Protein AF-A0A7V9DY33-F1 (afdb_monomer_lite)

Foldseek 3Di:
DDPVVVVVVVVVVVVVVVCCVLPVVLLVQLLVVCCVVQPQDKDWLVVLVVVCVVPVSNVVSLCRNQNPPCSRVSVQVSLVVQAQHADPQKHKHFPDDDPHTTIIGIHGHDPPPPPPPPPPPDDDDDDD

Secondary structure (DSSP, 8-state):
--HHHHHHHHHHHHHHHHHHHHS-TTHHHHHHHHHHHHTT--EEHHHHHHHHHH-HHHHHHHHHHH-TT-HHHHHHHHHHHHBT-EETTEEEEEEEEETTEEEEEEEE--------------------

pLDDT: mean 73.45, std 17.2, range [40.97, 93.88]

Radius of gyration: 20.81 Å; chains: 1; bounding box: 81×41×34 Å

Sequence (128 aa):
MTEFERETVARLDRIESLLSTLTGDTDTPLLREIVRVFGSQAFVARQVTAAAEMDPRLREALEDAVGLPSATRRLGKLLARCDGISIGGVLVCRVGDSHACGVWSAKLILPVAPRLHAVQHGGTNDRG

Structure (mmCIF, N/CA/C/O backbone):
data_AF-A0A7V9DY33-F1
#
_entry.id   AF-A0A7V9DY33-F1
#
loop_
_atom_site.group_PDB
_atom_site.id
_atom_site.type_symbol
_atom_site.label_atom_id
_atom_site.label_alt_id
_atom_site.label_comp_id
_atom_site.label_asym_id
_atom_site.label_entity_id
_atom_site.label_seq_id
_atom_site.pdbx_PDB_ins_code
_atom_site.Cartn_x
_atom_site.Cartn_y
_atom_site.Cartn_z
_atom_site.occupancy
_atom_site.B_iso_or_equiv
_atom_site.auth_seq_id
_atom_site.auth_comp_id
_atom_site.auth_asym_id
_atom_site.auth_atom_id
_atom_site.pdbx_PDB_model_num
ATOM 1 N N . MET A 1 1 ? -27.871 -21.438 16.297 1.00 54.91 1 MET A N 1
ATOM 2 C CA . MET A 1 1 ? -26.554 -21.314 15.651 1.00 54.91 1 MET A CA 1
ATOM 3 C C . MET A 1 1 ? -26.181 -22.655 15.051 1.00 54.91 1 MET A C 1
ATOM 5 O O . MET A 1 1 ? -25.914 -23.611 15.781 1.00 54.91 1 MET A O 1
ATOM 9 N N . THR A 1 2 ? -26.297 -22.751 13.735 1.00 78.44 2 THR A N 1
ATOM 10 C CA . THR A 1 2 ? -26.068 -23.979 12.968 1.00 78.44 2 THR A CA 1
ATOM 11 C C . THR A 1 2 ? -24.570 -24.280 12.858 1.00 78.44 2 THR A C 1
ATOM 13 O O . THR A 1 2 ? -23.721 -23.431 13.137 1.00 78.44 2 THR A O 1
ATOM 16 N N . GLU A 1 3 ? -24.223 -25.514 12.505 1.00 74.75 3 GLU A N 1
ATOM 17 C CA . GLU A 1 3 ? -22.829 -25.933 12.297 1.00 74.75 3 GLU A CA 1
ATOM 18 C C . GLU A 1 3 ? -22.162 -25.131 11.164 1.00 74.75 3 GLU A C 1
ATOM 20 O O . GLU A 1 3 ? -21.018 -24.703 11.295 1.00 74.75 3 GLU A O 1
ATOM 25 N N . PHE A 1 4 ? -22.941 -24.781 10.137 1.00 61.44 4 PHE A N 1
ATOM 26 C CA . PHE A 1 4 ? -22.537 -23.924 9.022 1.00 61.44 4 PHE A CA 1
ATOM 27 C C . PHE A 1 4 ? -22.212 -22.480 9.447 1.00 61.44 4 PHE A C 1
ATOM 29 O O . PHE A 1 4 ? -21.230 -21.896 8.986 1.00 61.44 4 PHE A O 1
ATOM 36 N N . GLU A 1 5 ? -22.996 -21.900 10.361 1.00 48.09 5 GLU A N 1
ATOM 37 C CA . GLU A 1 5 ? -22.731 -20.559 10.907 1.00 48.09 5 GLU A CA 1
ATOM 38 C C . GLU A 1 5 ? -21.452 -20.545 11.753 1.00 48.09 5 GLU A C 1
ATOM 40 O O . GLU A 1 5 ? -20.663 -19.610 11.653 1.00 48.09 5 GLU A O 1
ATOM 45 N N . ARG A 1 6 ? -21.194 -21.607 12.529 1.00 66.38 6 ARG A N 1
ATOM 46 C CA . ARG A 1 6 ? -19.946 -21.762 13.294 1.00 66.38 6 ARG A CA 1
ATOM 47 C C . ARG A 1 6 ? -18.724 -21.911 12.398 1.00 66.38 6 ARG A C 1
ATOM 49 O O . ARG A 1 6 ? -17.701 -21.292 12.671 1.00 66.38 6 ARG A O 1
ATOM 56 N N . GLU A 1 7 ? -18.829 -22.704 11.337 1.00 63.25 7 GLU A N 1
ATOM 57 C CA . GLU A 1 7 ? -17.734 -22.889 10.386 1.00 63.25 7 GLU A CA 1
ATOM 58 C C . GLU A 1 7 ? -17.442 -21.597 9.613 1.00 63.25 7 GLU A C 1
ATOM 60 O O . GLU A 1 7 ? -16.281 -21.239 9.434 1.00 63.25 7 GLU A O 1
ATOM 65 N N . THR A 1 8 ? -18.482 -20.850 9.232 1.00 52.75 8 THR A N 1
ATOM 66 C CA . THR A 1 8 ? -18.359 -19.557 8.543 1.00 52.75 8 THR A CA 1
ATOM 67 C C . THR A 1 8 ? -17.737 -18.488 9.443 1.00 52.75 8 THR A C 1
ATOM 69 O O . THR A 1 8 ? -16.798 -17.820 9.015 1.00 52.75 8 THR A O 1
ATOM 72 N N . VAL A 1 9 ? -18.191 -18.365 10.696 1.00 59.59 9 VAL A N 1
ATOM 73 C CA . VAL A 1 9 ? -17.610 -17.440 11.687 1.00 59.59 9 VAL A CA 1
ATOM 74 C C . VAL A 1 9 ? -16.154 -17.802 11.977 1.00 59.59 9 VAL A C 1
ATOM 76 O O . VAL A 1 9 ? -15.293 -16.942 11.875 1.00 59.59 9 VAL A O 1
ATOM 79 N N . ALA A 1 10 ? -15.829 -19.079 12.192 1.00 60.31 10 ALA A N 1
ATOM 80 C CA . ALA A 1 10 ? -14.446 -19.507 12.411 1.00 60.31 10 ALA A CA 1
ATOM 81 C C . ALA A 1 10 ? -13.538 -19.276 11.187 1.00 60.31 10 ALA A C 1
ATOM 83 O O . ALA A 1 10 ? -12.334 -19.056 11.337 1.00 60.31 10 ALA A O 1
ATOM 84 N N . ARG A 1 11 ? -14.091 -19.328 9.966 1.00 53.22 11 ARG A N 1
ATOM 85 C CA . ARG A 1 11 ? -13.371 -18.990 8.728 1.00 53.22 11 ARG A CA 1
ATOM 86 C C . ARG A 1 11 ? -13.124 -17.491 8.623 1.00 53.22 11 ARG A C 1
ATOM 88 O O . ARG A 1 11 ? -12.019 -17.107 8.256 1.00 53.22 11 ARG A O 1
ATOM 95 N N . LEU A 1 12 ? -14.122 -16.675 8.955 1.00 47.69 12 LEU A N 1
ATOM 96 C CA . LEU A 1 12 ? -14.017 -15.218 8.982 1.00 47.69 12 LEU A CA 1
ATOM 97 C C . LEU A 1 12 ? -13.041 -14.758 10.066 1.00 47.69 12 LEU A C 1
ATOM 99 O O . LEU A 1 12 ? -12.128 -14.018 9.733 1.00 47.69 12 LEU A O 1
ATOM 103 N N . ASP A 1 13 ? -13.112 -15.307 11.277 1.00 50.94 13 ASP A N 1
ATOM 104 C CA . ASP A 1 13 ? -12.164 -15.035 12.364 1.00 50.94 13 ASP A CA 1
ATOM 105 C C . ASP A 1 13 ? -10.739 -15.469 11.994 1.00 50.94 13 ASP A C 1
ATOM 107 O O . ASP A 1 13 ? -9.771 -14.792 12.329 1.00 50.94 13 ASP A O 1
ATOM 111 N N . ARG A 1 14 ? -10.570 -16.578 11.255 1.00 50.22 14 ARG A N 1
ATOM 112 C CA . ARG A 1 14 ? -9.257 -16.971 10.710 1.00 50.22 14 ARG A CA 1
ATOM 113 C C . ARG A 1 14 ? -8.757 -16.016 9.644 1.00 50.22 14 ARG A C 1
ATOM 115 O O . ARG A 1 14 ? -7.558 -15.782 9.591 1.00 50.22 14 ARG A O 1
ATOM 122 N N . ILE A 1 15 ? -9.635 -15.518 8.779 1.00 54.03 15 ILE A N 1
ATOM 123 C CA . ILE A 1 15 ? -9.282 -14.551 7.737 1.00 54.03 15 ILE A CA 1
ATOM 124 C C . ILE A 1 15 ? -8.943 -13.205 8.384 1.00 54.03 15 ILE A C 1
ATOM 126 O O . ILE A 1 15 ? -7.931 -12.619 8.033 1.00 54.03 15 ILE A O 1
ATOM 130 N N . GLU A 1 16 ? -9.709 -12.759 9.374 1.00 46.16 16 GLU A N 1
ATOM 131 C CA . GLU A 1 16 ? -9.508 -11.519 10.123 1.00 46.16 16 GLU A CA 1
ATOM 132 C C . GLU A 1 16 ? -8.264 -11.592 11.019 1.00 46.16 16 GLU A C 1
ATOM 134 O O . GLU A 1 16 ? -7.469 -10.659 11.036 1.00 46.16 16 GLU A O 1
ATOM 139 N N . SER A 1 17 ? -8.005 -12.741 11.649 1.00 46.31 17 SER A N 1
ATOM 140 C CA . SER A 1 17 ? -6.758 -13.026 12.364 1.00 46.31 17 SER A CA 1
ATOM 141 C C . SER A 1 17 ? -5.563 -13.129 11.411 1.00 46.31 17 SER A C 1
ATOM 143 O O . SER A 1 17 ? -4.506 -12.577 11.699 1.00 46.31 17 SER A O 1
ATOM 145 N N . LEU A 1 18 ? -5.693 -13.765 10.241 1.00 49.84 18 LEU A N 1
ATOM 146 C CA . LEU A 1 18 ? -4.628 -13.786 9.229 1.00 49.84 18 LEU A CA 1
ATOM 147 C C . LEU A 1 18 ? -4.347 -12.385 8.683 1.00 49.84 18 LEU A C 1
ATOM 149 O O . LEU A 1 18 ? -3.183 -12.037 8.514 1.00 49.84 18 LEU A O 1
ATOM 153 N N . LEU A 1 19 ? -5.379 -11.571 8.459 1.00 52.16 19 LEU A N 1
ATOM 154 C CA . LEU A 1 19 ? -5.255 -10.177 8.041 1.00 52.16 19 LEU A CA 1
ATOM 155 C C . LEU A 1 19 ? -4.613 -9.328 9.147 1.00 52.16 19 LEU A C 1
ATOM 157 O O . LEU A 1 19 ? -3.644 -8.633 8.868 1.00 52.16 19 LEU A O 1
ATOM 161 N N . SER A 1 20 ? -5.027 -9.464 10.410 1.00 48.47 20 SER A N 1
ATOM 162 C CA . SER A 1 20 ? -4.419 -8.739 11.537 1.00 48.47 20 SER A CA 1
ATOM 163 C C . SER A 1 20 ? -2.963 -9.146 11.792 1.00 48.47 20 SER A C 1
ATOM 165 O O . SER A 1 20 ? -2.170 -8.341 12.271 1.00 48.47 20 SER A O 1
ATOM 167 N N . THR A 1 21 ? -2.600 -10.392 11.473 1.00 52.28 21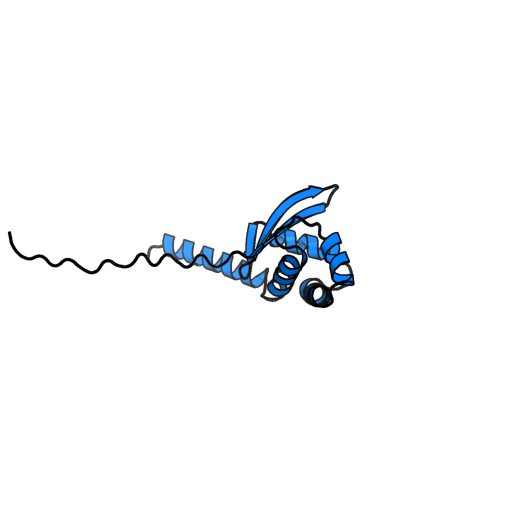 THR A N 1
ATOM 168 C CA . THR A 1 21 ? -1.234 -10.917 11.637 1.00 52.28 21 THR A CA 1
ATOM 169 C C . THR A 1 21 ? -0.350 -10.623 10.414 1.00 52.28 21 THR A C 1
ATOM 171 O O . THR A 1 21 ? 0.871 -10.560 10.539 1.00 52.28 21 THR A O 1
ATOM 174 N N . LEU A 1 22 ? -0.934 -10.421 9.224 1.00 51.72 22 LEU A N 1
ATOM 175 C CA . LEU A 1 22 ? -0.210 -10.067 7.996 1.00 51.72 22 LEU A CA 1
ATOM 176 C C . LEU A 1 22 ? -0.009 -8.552 7.860 1.00 51.72 22 LEU A C 1
ATOM 178 O O . LEU A 1 22 ? 1.085 -8.126 7.501 1.00 51.72 22 LEU A O 1
ATOM 182 N N . THR A 1 23 ? -1.024 -7.744 8.131 1.00 55.34 23 THR A N 1
ATOM 183 C CA . THR A 1 23 ? -0.986 -6.282 7.984 1.00 55.34 23 THR A CA 1
ATOM 184 C C . THR A 1 23 ? -1.122 -5.635 9.346 1.00 55.34 23 THR A C 1
ATOM 186 O O . THR A 1 23 ? -1.923 -4.712 9.498 1.00 55.34 23 THR A O 1
ATOM 189 N N . GLY A 1 24 ? -0.401 -6.168 10.345 1.00 53.31 24 GLY A N 1
ATOM 190 C CA . GLY A 1 24 ? -0.309 -5.550 11.665 1.00 53.31 24 GLY A CA 1
ATOM 191 C C . GLY A 1 24 ? -0.226 -4.040 11.486 1.00 53.31 24 GLY A C 1
ATOM 192 O O . GLY A 1 24 ? 0.416 -3.581 10.542 1.00 53.31 24 GLY A O 1
ATOM 193 N N . ASP A 1 25 ? -0.951 -3.299 12.321 1.00 63.25 25 ASP A N 1
ATOM 194 C CA . ASP A 1 25 ? -1.275 -1.868 12.184 1.00 63.25 25 ASP A CA 1
ATOM 195 C C . ASP A 1 25 ? -0.099 -0.946 11.784 1.00 63.25 25 ASP A C 1
ATOM 197 O O . ASP A 1 25 ? -0.300 0.199 11.402 1.00 63.25 25 ASP A O 1
ATOM 201 N N . THR A 1 26 ? 1.128 -1.457 11.841 1.00 65.69 26 THR A N 1
ATOM 202 C CA . THR A 1 26 ? 2.385 -0.976 11.264 1.00 65.69 26 THR A CA 1
ATOM 203 C C . THR A 1 26 ? 2.332 -0.574 9.781 1.00 65.69 26 THR A C 1
ATOM 205 O O . THR A 1 26 ? 2.960 0.418 9.422 1.00 65.69 26 THR A O 1
ATOM 208 N N . ASP A 1 27 ? 1.595 -1.280 8.913 1.00 76.19 27 ASP A N 1
ATOM 209 C CA . ASP A 1 27 ? 1.558 -0.954 7.469 1.00 76.19 27 ASP A CA 1
ATOM 210 C C . ASP A 1 27 ? 0.549 0.169 7.143 1.00 76.19 27 ASP A C 1
ATOM 212 O O . ASP A 1 27 ? 0.685 0.887 6.145 1.00 76.19 27 ASP A O 1
ATOM 216 N N . THR A 1 28 ? -0.466 0.356 7.995 1.00 79.94 28 THR A N 1
ATOM 217 C CA . THR A 1 28 ? -1.538 1.348 7.809 1.00 79.94 28 THR A CA 1
ATOM 218 C C . THR A 1 28 ? -1.009 2.790 7.703 1.00 79.94 28 THR A C 1
ATOM 220 O O . THR A 1 28 ? -1.445 3.500 6.788 1.00 79.94 28 THR A O 1
ATOM 223 N N . PRO A 1 29 ? -0.078 3.261 8.566 1.00 85.00 29 PRO A N 1
ATOM 224 C CA . PRO A 1 29 ? 0.558 4.569 8.427 1.00 85.00 29 PRO A CA 1
ATOM 225 C C . PRO A 1 29 ? 1.183 4.781 7.049 1.00 85.00 29 PRO A C 1
ATOM 227 O O . PRO A 1 29 ? 0.892 5.785 6.401 1.00 85.00 29 PRO A O 1
ATOM 230 N N . LEU A 1 30 ? 1.957 3.810 6.553 1.00 87.69 30 LEU A N 1
ATOM 231 C CA . LEU A 1 30 ? 2.590 3.903 5.238 1.00 87.69 30 LEU A CA 1
ATOM 232 C C . LEU A 1 30 ? 1.549 4.023 4.120 1.00 87.69 30 LEU A C 1
ATOM 234 O O . LEU A 1 30 ? 1.667 4.892 3.259 1.00 87.69 30 LEU A O 1
ATOM 238 N N . LEU A 1 31 ? 0.504 3.194 4.137 1.00 87.12 31 LEU A N 1
ATOM 239 C CA . LEU A 1 31 ? -0.551 3.248 3.121 1.00 87.12 31 LEU A CA 1
ATOM 240 C C . LEU A 1 31 ? -1.302 4.589 3.135 1.00 87.12 31 LEU A C 1
ATOM 242 O O . LEU A 1 31 ? -1.629 5.121 2.073 1.00 87.12 31 LEU A O 1
ATOM 246 N N . ARG A 1 32 ? -1.537 5.174 4.314 1.00 86.56 32 ARG A N 1
ATOM 247 C CA . ARG A 1 32 ? -2.152 6.506 4.444 1.00 86.56 32 ARG A CA 1
ATOM 248 C C . ARG A 1 32 ? -1.249 7.613 3.914 1.00 86.56 32 ARG A C 1
ATOM 250 O O . ARG A 1 32 ? -1.741 8.496 3.215 1.00 86.56 32 ARG A O 1
ATOM 257 N N . GLU A 1 33 ? 0.050 7.548 4.186 1.00 88.81 33 GLU A N 1
ATOM 258 C CA . GLU A 1 33 ? 1.022 8.509 3.656 1.00 88.81 33 GLU A CA 1
ATOM 259 C C . GLU A 1 33 ? 1.161 8.392 2.131 1.00 88.81 33 GLU A C 1
ATOM 261 O O . GLU A 1 33 ? 1.205 9.408 1.437 1.00 88.81 33 GLU A O 1
ATOM 266 N N . ILE A 1 34 ? 1.111 7.175 1.579 1.00 89.56 34 ILE A N 1
ATOM 267 C CA . ILE A 1 34 ? 1.038 6.959 0.127 1.00 89.56 34 ILE A CA 1
ATOM 268 C C . ILE A 1 34 ? -0.210 7.638 -0.452 1.00 89.56 34 ILE A C 1
ATOM 270 O O . ILE A 1 34 ? -0.096 8.377 -1.428 1.00 89.56 34 ILE A O 1
ATOM 274 N N . VAL A 1 35 ? -1.390 7.461 0.153 1.00 90.81 35 VAL A N 1
ATOM 275 C CA . VAL A 1 35 ? -2.611 8.145 -0.314 1.00 90.81 35 VAL A CA 1
ATOM 276 C C . VAL A 1 35 ? -2.508 9.663 -0.154 1.00 90.81 35 VAL A C 1
ATOM 278 O O . VAL A 1 35 ? -2.996 10.399 -1.006 1.00 90.81 35 VAL A O 1
ATOM 281 N N . ARG A 1 36 ? -1.856 10.168 0.898 1.00 92.50 36 ARG A N 1
ATOM 282 C CA . ARG A 1 36 ? -1.639 11.611 1.071 1.00 92.50 36 ARG A CA 1
ATOM 283 C C . ARG A 1 36 ? -0.790 12.197 -0.060 1.00 92.50 36 ARG A C 1
ATOM 285 O O . ARG A 1 36 ? -1.099 13.286 -0.534 1.00 92.50 36 ARG A O 1
ATOM 292 N N . VAL A 1 37 ? 0.268 11.497 -0.471 1.00 90.69 37 VAL A N 1
ATOM 293 C CA . VAL A 1 37 ? 1.221 11.978 -1.486 1.00 90.69 37 VAL A CA 1
ATOM 294 C C . VAL A 1 37 ? 0.701 11.771 -2.909 1.00 90.69 37 VAL A C 1
ATOM 296 O O . VAL A 1 37 ? 0.789 12.676 -3.734 1.00 90.69 37 VAL A O 1
ATOM 299 N N . PHE A 1 38 ? 0.143 10.597 -3.205 1.00 88.56 38 PHE A N 1
ATOM 300 C CA . PHE A 1 38 ? -0.262 10.205 -4.561 1.00 88.56 38 PHE A CA 1
ATOM 301 C C . PHE A 1 38 ? -1.772 10.332 -4.811 1.00 88.56 38 PHE A C 1
ATOM 303 O O . PHE A 1 38 ? -2.241 10.166 -5.939 1.00 88.56 38 PHE A O 1
ATOM 310 N N . GLY A 1 39 ? -2.571 10.618 -3.782 1.00 88.38 39 GLY A N 1
ATOM 311 C CA . GLY A 1 39 ? -4.027 10.580 -3.885 1.00 88.38 39 GLY A CA 1
ATOM 312 C C . GLY A 1 39 ? -4.508 9.189 -4.302 1.00 88.38 39 GLY A C 1
ATOM 313 O O . GLY A 1 39 ? -4.002 8.176 -3.833 1.00 88.38 39 GLY A O 1
ATOM 314 N N . SER A 1 40 ? -5.480 9.146 -5.218 1.00 85.31 40 SER A N 1
ATOM 315 C CA . SER A 1 40 ? -5.943 7.904 -5.866 1.00 85.31 40 SER A CA 1
ATOM 316 C C . SER A 1 40 ? -5.239 7.609 -7.197 1.00 85.31 40 SER A C 1
ATOM 318 O O . SER A 1 40 ? -5.721 6.784 -7.975 1.00 85.31 40 SER A O 1
ATOM 320 N N . GLN A 1 41 ? -4.140 8.304 -7.503 1.00 91.12 41 GLN A N 1
ATOM 321 C CA . GLN A 1 41 ? -3.427 8.119 -8.765 1.00 91.12 41 GLN A CA 1
ATOM 322 C C . GLN A 1 41 ? -2.651 6.801 -8.783 1.00 91.12 41 GLN A C 1
ATOM 324 O O . GLN A 1 41 ? -2.321 6.225 -7.747 1.00 91.12 41 GLN A O 1
ATOM 329 N N . ALA A 1 42 ? -2.376 6.320 -9.992 1.00 92.94 42 ALA A N 1
ATOM 330 C CA . ALA A 1 42 ? -1.554 5.144 -10.201 1.00 92.94 42 ALA A CA 1
ATOM 331 C C . ALA A 1 42 ? -0.069 5.467 -9.960 1.00 92.94 42 ALA A C 1
ATOM 333 O O . ALA A 1 42 ? 0.429 6.492 -10.423 1.00 92.94 42 ALA A O 1
ATOM 334 N N . PHE A 1 43 ? 0.646 4.573 -9.284 1.00 93.19 43 PHE A N 1
ATOM 335 C CA . PHE A 1 43 ? 2.065 4.700 -8.975 1.00 93.19 43 PHE A CA 1
ATOM 336 C C . PHE A 1 43 ? 2.787 3.351 -9.059 1.00 93.19 43 PHE A C 1
ATOM 338 O O . PHE A 1 43 ? 2.190 2.279 -8.988 1.00 93.19 43 PHE A O 1
ATOM 345 N N . VAL A 1 44 ? 4.110 3.389 -9.179 1.00 93.50 44 VAL A N 1
ATOM 346 C CA . VAL A 1 44 ? 4.987 2.219 -9.030 1.00 93.50 44 VAL A CA 1
ATOM 347 C C . VAL A 1 44 ? 5.837 2.350 -7.768 1.00 93.50 44 VAL A C 1
ATOM 349 O O . VAL A 1 44 ? 6.150 3.457 -7.337 1.00 93.50 44 VAL A O 1
ATOM 352 N N . ALA A 1 45 ? 6.285 1.230 -7.193 1.00 90.06 45 ALA A N 1
ATOM 353 C CA . ALA A 1 45 ? 7.026 1.227 -5.923 1.00 90.06 45 ALA A CA 1
ATOM 354 C C . ALA A 1 45 ? 8.255 2.164 -5.914 1.00 90.06 45 ALA A C 1
ATOM 356 O O . ALA A 1 45 ? 8.522 2.820 -4.912 1.00 90.06 45 ALA A O 1
ATOM 357 N N . ARG A 1 46 ? 8.973 2.292 -7.043 1.00 90.81 46 ARG A N 1
ATOM 358 C CA . ARG A 1 46 ? 10.121 3.213 -7.162 1.00 90.81 46 ARG A CA 1
ATOM 359 C C . ARG A 1 46 ? 9.737 4.691 -7.028 1.00 90.81 46 ARG A C 1
ATOM 361 O O . ARG A 1 46 ? 10.544 5.472 -6.547 1.00 90.81 46 ARG A O 1
ATOM 368 N N . GLN A 1 47 ? 8.525 5.073 -7.439 1.00 93.62 47 GLN A N 1
ATOM 369 C CA . GLN A 1 47 ? 8.044 6.452 -7.305 1.00 93.62 47 GLN A CA 1
ATOM 370 C C . GLN A 1 47 ? 7.760 6.785 -5.844 1.00 93.62 47 GLN A C 1
ATOM 372 O O . GLN A 1 47 ? 8.082 7.882 -5.412 1.00 93.62 47 GLN A O 1
ATOM 377 N N . VAL A 1 48 ? 7.230 5.832 -5.074 1.00 91.56 48 VAL A N 1
ATOM 378 C CA . VAL A 1 48 ? 7.048 5.995 -3.624 1.00 91.56 48 VAL A CA 1
ATOM 379 C C . VAL A 1 48 ? 8.400 6.151 -2.930 1.00 91.56 48 VAL A C 1
ATOM 381 O O . VAL A 1 48 ? 8.565 7.056 -2.122 1.00 91.56 48 VAL A O 1
ATOM 384 N N . THR A 1 49 ? 9.389 5.320 -3.288 1.00 90.25 49 THR A N 1
ATOM 385 C CA . THR A 1 49 ? 10.753 5.445 -2.745 1.00 90.25 49 THR A CA 1
ATOM 386 C C . THR A 1 49 ? 11.378 6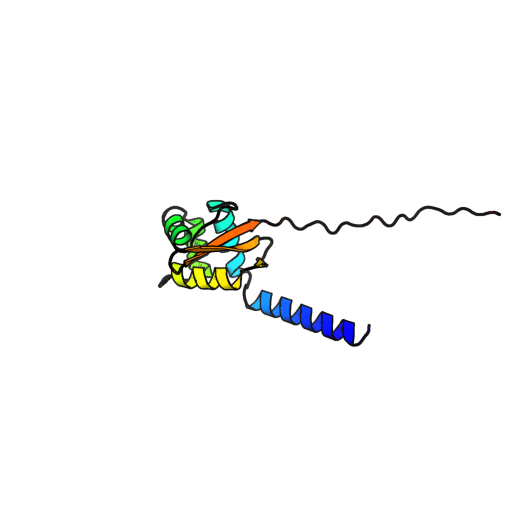.803 -3.085 1.00 90.25 49 THR A C 1
ATOM 388 O O . THR A 1 49 ? 11.922 7.444 -2.200 1.00 90.25 49 THR A O 1
ATOM 391 N N . ALA A 1 50 ? 11.248 7.277 -4.327 1.00 91.62 50 ALA A N 1
ATOM 392 C CA . ALA A 1 50 ? 11.749 8.596 -4.719 1.00 91.62 50 ALA A CA 1
ATOM 393 C C . ALA A 1 50 ? 11.006 9.746 -4.011 1.00 91.62 50 ALA A C 1
ATOM 395 O O . ALA A 1 50 ? 11.620 10.720 -3.593 1.00 91.62 50 ALA A O 1
ATOM 396 N N . ALA A 1 51 ? 9.687 9.636 -3.828 1.00 91.06 51 ALA A N 1
ATOM 397 C CA . ALA A 1 51 ? 8.910 10.644 -3.109 1.00 91.06 51 ALA A CA 1
ATOM 398 C C . ALA A 1 51 ? 9.300 10.734 -1.625 1.00 91.06 51 ALA A C 1
ATOM 400 O O . ALA A 1 51 ? 9.285 11.825 -1.060 1.00 91.06 51 ALA A O 1
ATOM 401 N N . ALA A 1 52 ? 9.705 9.621 -1.008 1.00 90.56 52 ALA A N 1
ATOM 402 C CA . ALA A 1 52 ? 10.217 9.604 0.361 1.00 90.56 52 ALA A CA 1
ATOM 403 C C . ALA A 1 52 ? 11.522 10.409 0.526 1.00 90.56 52 ALA A C 1
ATOM 405 O O . ALA A 1 52 ? 11.798 10.908 1.611 1.00 90.56 52 ALA A O 1
ATOM 406 N N . GLU A 1 53 ? 12.315 10.609 -0.531 1.00 90.25 53 GLU A N 1
ATOM 407 C CA . GLU A 1 53 ? 13.493 11.490 -0.463 1.00 90.25 53 GLU A CA 1
ATOM 408 C C . GLU A 1 53 ? 13.099 12.963 -0.261 1.00 90.25 53 GLU A C 1
ATOM 410 O O . GLU A 1 53 ? 13.859 13.736 0.322 1.00 90.25 53 GLU A O 1
ATOM 415 N N . MET A 1 54 ? 11.893 13.337 -0.700 1.00 93.19 54 MET A N 1
ATOM 416 C CA . MET A 1 54 ? 11.364 14.701 -0.633 1.00 93.19 54 MET A CA 1
ATOM 417 C C . MET A 1 54 ? 10.348 14.920 0.494 1.00 93.19 54 MET A C 1
ATOM 419 O O . MET A 1 54 ? 10.084 16.064 0.861 1.00 93.19 54 MET A O 1
ATOM 423 N N . ASP A 1 55 ? 9.775 13.848 1.040 1.00 93.00 55 ASP A N 1
ATOM 424 C CA . ASP A 1 55 ? 8.731 13.894 2.062 1.00 93.00 55 ASP A CA 1
ATOM 425 C C . ASP A 1 55 ? 9.159 13.118 3.326 1.00 93.00 55 ASP A C 1
ATOM 427 O O . ASP A 1 55 ? 9.116 11.883 3.346 1.00 93.00 55 ASP A O 1
ATOM 431 N N . PRO A 1 56 ? 9.550 13.823 4.410 1.00 90.75 56 PRO A N 1
ATOM 432 C CA . PRO A 1 56 ? 10.059 13.194 5.627 1.00 90.75 56 PRO A CA 1
ATOM 433 C C . PRO A 1 56 ? 9.075 12.244 6.317 1.00 90.75 56 PRO A C 1
ATOM 435 O O . PRO A 1 56 ? 9.521 11.276 6.925 1.00 90.75 56 PRO A O 1
ATOM 438 N N . ARG A 1 57 ? 7.760 12.495 6.219 1.00 91.31 57 ARG A N 1
ATOM 439 C CA . ARG A 1 57 ? 6.739 11.634 6.842 1.00 91.31 57 ARG A CA 1
ATOM 440 C C . ARG A 1 57 ? 6.578 10.334 6.074 1.00 91.31 57 ARG A C 1
ATOM 442 O O . ARG A 1 57 ? 6.491 9.267 6.672 1.00 91.31 57 ARG A O 1
ATOM 449 N N . LEU A 1 58 ? 6.588 10.421 4.742 1.00 89.75 58 LEU A N 1
ATOM 450 C CA . LEU A 1 58 ? 6.579 9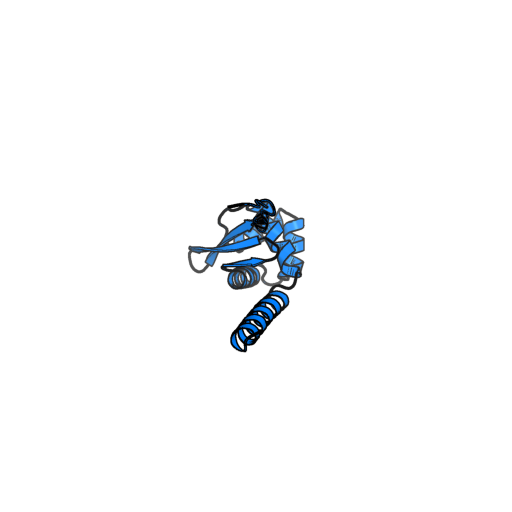.233 3.895 1.00 89.75 58 LEU A CA 1
ATOM 451 C C . LEU A 1 58 ? 7.858 8.408 4.095 1.00 89.75 58 LEU A C 1
ATOM 453 O O . LEU A 1 58 ? 7.792 7.182 4.086 1.00 89.75 58 LEU A O 1
ATOM 457 N N . ARG A 1 59 ? 9.004 9.067 4.305 1.00 89.75 59 ARG A N 1
ATOM 458 C CA . ARG A 1 59 ? 10.269 8.396 4.627 1.00 89.75 59 ARG A CA 1
ATOM 459 C C . ARG A 1 59 ? 10.201 7.619 5.932 1.00 89.75 59 ARG A C 1
ATOM 461 O O . ARG A 1 59 ? 10.493 6.434 5.914 1.00 89.75 59 ARG A O 1
ATOM 468 N N . GLU A 1 60 ? 9.786 8.260 7.020 1.00 89.62 60 GLU A N 1
ATOM 469 C CA . GLU A 1 60 ? 9.658 7.623 8.337 1.00 89.62 60 GLU A CA 1
ATOM 470 C C . GLU A 1 60 ? 8.721 6.406 8.274 1.00 89.62 60 GLU A C 1
ATOM 472 O O . GLU A 1 60 ? 9.114 5.296 8.621 1.00 89.62 60 GLU A O 1
ATOM 477 N N . ALA A 1 61 ? 7.535 6.567 7.676 1.00 86.19 61 ALA A N 1
ATOM 478 C CA . ALA A 1 61 ? 6.586 5.465 7.525 1.00 86.19 61 ALA A CA 1
ATOM 479 C C . ALA A 1 61 ? 7.122 4.319 6.641 1.00 86.19 61 ALA A C 1
ATOM 481 O O . ALA A 1 61 ? 6.813 3.147 6.868 1.00 86.19 61 ALA A O 1
ATOM 482 N N . LEU A 1 62 ? 7.920 4.636 5.614 1.00 86.19 62 LEU A N 1
ATOM 483 C CA . LEU A 1 62 ? 8.560 3.638 4.757 1.00 86.19 62 LEU A CA 1
ATOM 484 C C . LEU A 1 62 ? 9.669 2.885 5.505 1.00 86.19 62 LEU A C 1
ATOM 486 O O . LEU A 1 62 ? 9.804 1.672 5.336 1.00 86.19 62 LEU A O 1
ATOM 490 N N . GLU A 1 63 ? 10.456 3.584 6.318 1.00 84.75 63 GLU A N 1
ATOM 491 C CA . GLU A 1 63 ? 11.504 2.992 7.149 1.00 84.75 63 GLU A CA 1
ATOM 492 C C . GLU A 1 63 ? 10.908 2.020 8.174 1.00 84.75 63 GLU A C 1
ATOM 494 O O . GLU A 1 63 ? 11.374 0.878 8.251 1.00 84.75 63 GLU A O 1
ATOM 499 N N . ASP A 1 64 ? 9.828 2.422 8.847 1.00 84.19 64 ASP A N 1
ATOM 500 C CA . ASP A 1 64 ? 9.137 1.630 9.868 1.00 84.19 64 ASP A CA 1
ATOM 501 C C . ASP A 1 64 ? 8.483 0.360 9.307 1.00 84.19 64 ASP A C 1
ATOM 503 O O . ASP A 1 64 ? 8.652 -0.731 9.856 1.00 84.19 64 ASP A O 1
ATOM 507 N N . ALA A 1 65 ? 7.754 0.472 8.193 1.00 78.62 65 ALA A N 1
ATOM 508 C CA . ALA A 1 65 ? 7.012 -0.658 7.630 1.00 78.62 65 ALA A CA 1
ATOM 509 C C . ALA A 1 65 ? 7.895 -1.603 6.792 1.00 78.62 65 ALA A C 1
ATOM 511 O O . ALA A 1 65 ? 7.647 -2.809 6.707 1.00 78.62 65 ALA A O 1
ATOM 512 N N . VAL A 1 66 ? 8.932 -1.078 6.127 1.00 74.56 66 VAL A N 1
ATOM 513 C CA . VAL A 1 66 ? 9.625 -1.797 5.044 1.00 74.56 66 VAL A CA 1
ATOM 514 C C . VAL A 1 66 ? 11.110 -2.044 5.337 1.00 74.56 66 VAL A C 1
ATOM 516 O O . VAL A 1 66 ? 11.647 -3.069 4.898 1.00 74.56 66 VAL A O 1
ATOM 519 N N . GLY A 1 67 ? 11.789 -1.193 6.109 1.00 71.19 67 GLY A N 1
ATOM 520 C CA . GLY A 1 67 ? 13.220 -1.308 6.423 1.00 71.19 67 GLY A CA 1
ATOM 521 C C . GLY A 1 67 ? 14.176 -1.032 5.242 1.00 71.19 67 GLY A C 1
ATOM 522 O O . GLY A 1 67 ? 13.856 -1.235 4.068 1.00 71.19 67 GLY A O 1
ATOM 523 N N . LEU A 1 68 ? 15.399 -0.582 5.552 1.00 62.12 68 LEU A N 1
ATOM 524 C CA . LEU A 1 68 ? 16.231 0.209 4.627 1.00 62.12 68 LEU A CA 1
ATOM 525 C C . LEU A 1 68 ? 17.174 -0.461 3.600 1.00 62.12 68 LEU A C 1
ATOM 527 O O . LEU A 1 68 ? 17.650 0.278 2.744 1.00 62.12 68 LEU A O 1
ATOM 531 N N . PRO A 1 69 ? 17.453 -1.779 3.512 1.00 54.41 69 PRO A N 1
ATOM 532 C CA . PRO A 1 69 ? 18.394 -2.220 2.471 1.00 54.41 69 PRO A CA 1
ATOM 533 C C . PRO A 1 69 ? 17.763 -2.364 1.071 1.00 54.41 69 PRO A C 1
ATOM 535 O O . PRO A 1 69 ? 18.480 -2.490 0.083 1.00 54.41 69 PRO A O 1
ATOM 538 N N . SER A 1 70 ? 16.425 -2.406 0.948 1.00 69.81 70 SER A N 1
ATOM 539 C CA . SER A 1 70 ? 15.737 -2.565 -0.349 1.00 69.81 70 SER A CA 1
ATOM 540 C C . SER A 1 70 ? 14.262 -2.144 -0.280 1.00 69.81 70 SER A C 1
ATOM 542 O O . SER A 1 70 ? 13.351 -2.959 -0.479 1.00 69.81 70 SER A O 1
ATOM 544 N N . ALA A 1 71 ? 14.029 -0.862 0.016 1.00 76.12 71 ALA A N 1
ATOM 545 C CA . ALA A 1 71 ? 12.688 -0.311 0.207 1.00 76.12 71 ALA A CA 1
ATOM 546 C C . ALA A 1 71 ? 11.770 -0.580 -0.999 1.00 76.12 71 ALA A C 1
ATOM 548 O O . ALA A 1 71 ? 10.654 -1.051 -0.826 1.00 76.12 71 ALA A O 1
ATOM 549 N N . THR A 1 72 ? 12.255 -0.424 -2.236 1.00 84.88 72 THR A N 1
ATOM 550 C CA . THR A 1 72 ? 11.438 -0.644 -3.443 1.00 84.88 72 THR A CA 1
ATOM 551 C C . THR A 1 72 ? 10.950 -2.089 -3.598 1.00 84.88 72 THR A C 1
ATOM 553 O O . THR A 1 72 ? 9.771 -2.320 -3.870 1.00 84.88 72 THR A O 1
ATOM 556 N N . ARG A 1 73 ? 11.828 -3.090 -3.423 1.00 82.50 73 ARG A N 1
ATOM 557 C CA . ARG A 1 73 ? 11.452 -4.506 -3.602 1.00 82.50 73 ARG A CA 1
ATOM 558 C C . ARG A 1 73 ? 10.510 -4.969 -2.499 1.00 82.50 73 ARG A C 1
ATOM 560 O O . ARG A 1 73 ? 9.563 -5.706 -2.768 1.00 82.50 73 ARG A O 1
ATOM 567 N N . ARG A 1 74 ? 10.791 -4.579 -1.256 1.00 82.12 74 ARG A N 1
ATOM 568 C CA . ARG A 1 74 ? 9.956 -4.939 -0.111 1.00 82.12 74 ARG A CA 1
ATOM 569 C C . ARG A 1 74 ? 8.608 -4.213 -0.153 1.00 82.12 74 ARG A C 1
ATOM 571 O O . ARG A 1 74 ? 7.596 -4.870 0.060 1.00 82.12 74 ARG A O 1
ATOM 578 N N . LEU A 1 75 ? 8.573 -2.945 -0.565 1.00 85.31 75 LEU A N 1
ATOM 579 C CA . LEU A 1 75 ? 7.330 -2.217 -0.821 1.00 85.31 75 LEU A CA 1
ATOM 580 C C . LEU A 1 75 ? 6.492 -2.902 -1.906 1.00 85.31 75 LEU A C 1
ATOM 582 O O . LEU A 1 75 ? 5.299 -3.102 -1.721 1.00 85.31 75 LEU A O 1
ATOM 586 N N . GLY A 1 76 ? 7.107 -3.346 -3.007 1.00 84.19 76 GLY A N 1
ATOM 587 C CA . GLY A 1 76 ? 6.397 -4.113 -4.035 1.00 84.19 76 GLY A CA 1
ATOM 588 C C . GLY A 1 76 ? 5.758 -5.401 -3.497 1.00 84.19 76 GLY A C 1
ATOM 589 O O . GLY A 1 76 ? 4.641 -5.739 -3.880 1.00 84.19 76 GLY A O 1
ATOM 590 N N . LYS A 1 77 ? 6.430 -6.101 -2.571 1.00 82.75 77 LYS A N 1
ATOM 591 C CA . LYS A 1 77 ? 5.859 -7.275 -1.888 1.00 82.75 77 LYS A CA 1
ATOM 592 C C . LYS A 1 77 ? 4.721 -6.901 -0.940 1.00 82.75 77 LYS A C 1
ATOM 594 O O . LYS A 1 77 ? 3.740 -7.632 -0.887 1.00 82.75 77 LYS A O 1
ATOM 599 N N . LEU A 1 78 ? 4.850 -5.801 -0.199 1.00 84.69 78 LEU A N 1
ATOM 600 C CA . LEU A 1 78 ? 3.798 -5.292 0.683 1.00 84.69 78 LEU A CA 1
ATOM 601 C C . LEU A 1 78 ? 2.543 -4.960 -0.125 1.00 84.69 78 LEU A C 1
ATOM 603 O O . LEU A 1 78 ? 1.479 -5.488 0.174 1.00 84.69 78 LEU A O 1
ATOM 607 N N . LEU A 1 79 ? 2.680 -4.184 -1.202 1.00 86.06 79 LEU A N 1
ATOM 608 C CA . LEU A 1 79 ? 1.561 -3.811 -2.069 1.00 86.06 79 LEU A CA 1
ATOM 609 C C . LEU A 1 79 ? 0.889 -5.041 -2.690 1.00 86.06 79 LEU A C 1
ATOM 611 O O . LEU A 1 79 ? -0.332 -5.130 -2.682 1.00 86.06 79 LEU A O 1
ATOM 615 N N . ALA A 1 80 ? 1.672 -6.036 -3.120 1.00 84.88 80 ALA A N 1
ATOM 616 C CA . ALA A 1 80 ? 1.132 -7.299 -3.621 1.00 84.88 80 ALA A CA 1
ATOM 617 C C . ALA A 1 80 ? 0.341 -8.096 -2.576 1.00 84.88 80 ALA A C 1
ATOM 619 O O . ALA A 1 80 ? -0.609 -8.783 -2.929 1.00 84.88 80 ALA A O 1
ATOM 620 N N . ARG A 1 81 ? 0.708 -8.003 -1.294 1.00 82.25 81 ARG A N 1
ATOM 621 C CA . ARG A 1 81 ? -0.061 -8.608 -0.193 1.00 82.25 81 ARG A CA 1
ATOM 622 C C . ARG A 1 81 ? -1.331 -7.824 0.128 1.00 82.25 81 ARG A C 1
ATOM 624 O O . A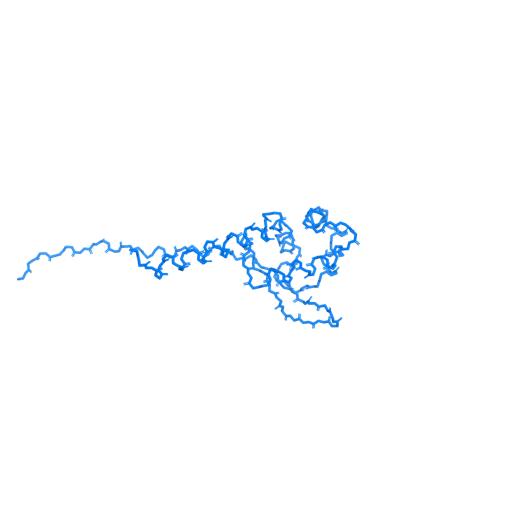RG A 1 81 ? -2.276 -8.412 0.637 1.00 82.25 81 ARG A O 1
ATOM 631 N N . CYS A 1 82 ? -1.332 -6.523 -0.150 1.00 79.94 82 CYS A N 1
ATOM 632 C CA . CYS A 1 82 ? -2.460 -5.627 0.091 1.00 79.94 82 CYS A CA 1
ATOM 633 C C . CYS A 1 82 ? -3.445 -5.562 -1.090 1.00 79.94 82 CYS A C 1
ATOM 635 O O . CYS A 1 82 ? -4.457 -4.873 -0.995 1.00 79.94 82 CYS A O 1
ATOM 637 N N . ASP A 1 83 ? -3.161 -6.246 -2.201 1.00 86.19 83 ASP A N 1
ATOM 638 C CA . ASP A 1 83 ? -3.970 -6.166 -3.415 1.00 86.19 83 ASP A CA 1
ATOM 639 C C . ASP A 1 83 ? -5.402 -6.669 -3.188 1.00 86.19 83 ASP A C 1
ATOM 641 O O . ASP A 1 83 ? -5.625 -7.808 -2.775 1.00 86.19 83 ASP A O 1
ATOM 645 N N . GLY A 1 84 ? -6.380 -5.808 -3.463 1.00 77.69 84 GLY A N 1
ATOM 646 C CA . GLY A 1 84 ? -7.802 -6.122 -3.365 1.00 77.69 84 GLY A CA 1
ATOM 647 C C . GLY A 1 84 ? -8.352 -6.172 -1.938 1.00 77.69 84 GLY A C 1
ATOM 648 O O . GLY A 1 84 ? -9.527 -6.500 -1.771 1.00 77.69 84 GLY A O 1
ATOM 649 N N . ILE A 1 85 ? -7.555 -5.829 -0.919 1.00 75.12 85 ILE A N 1
ATOM 650 C CA . ILE A 1 85 ? -8.002 -5.781 0.479 1.00 75.12 85 ILE A CA 1
ATOM 651 C C . ILE A 1 85 ? -8.026 -4.350 1.024 1.00 75.12 85 ILE A C 1
ATOM 653 O O . ILE A 1 85 ? -7.244 -3.487 0.625 1.00 75.12 85 ILE A O 1
ATOM 657 N N . SER A 1 86 ? -8.955 -4.098 1.949 1.00 75.50 86 SER A N 1
ATOM 658 C CA . SER A 1 86 ? -9.064 -2.829 2.672 1.00 75.50 86 SER A CA 1
ATOM 659 C C . SER A 1 86 ? -8.393 -2.950 4.037 1.00 75.50 86 SER A C 1
ATOM 661 O O . SER A 1 86 ? -8.830 -3.747 4.863 1.00 75.50 86 SER A O 1
ATOM 663 N N . ILE A 1 87 ? -7.384 -2.120 4.297 1.00 75.50 87 ILE A N 1
ATOM 664 C CA . ILE A 1 87 ? -6.621 -2.085 5.552 1.00 75.50 87 ILE A CA 1
ATOM 665 C C . ILE A 1 87 ? -6.773 -0.694 6.164 1.00 75.50 87 ILE A C 1
ATOM 667 O O . ILE A 1 87 ? -6.435 0.306 5.532 1.00 75.50 87 ILE A O 1
ATOM 671 N N . GLY A 1 88 ? -7.332 -0.599 7.374 1.00 72.38 88 GLY A N 1
ATOM 672 C CA . GLY A 1 88 ? -7.467 0.680 8.087 1.00 72.38 88 GLY A CA 1
ATOM 673 C C . GLY A 1 88 ? -8.240 1.769 7.322 1.00 72.38 88 GLY A C 1
ATOM 674 O O . GLY A 1 88 ? -7.968 2.961 7.513 1.00 72.38 88 GLY A O 1
ATOM 675 N N . GLY A 1 89 ? -9.164 1.362 6.441 1.00 76.75 89 GLY A N 1
ATOM 676 C CA . GLY A 1 89 ? -9.923 2.242 5.547 1.00 76.75 89 GLY A CA 1
ATOM 677 C C . GLY A 1 89 ? -9.195 2.623 4.254 1.00 76.75 89 GLY A C 1
ATOM 678 O O . GLY A 1 89 ? -9.631 3.545 3.573 1.00 76.75 89 GLY A O 1
ATOM 679 N N . VAL A 1 90 ? -8.090 1.960 3.902 1.00 79.88 90 VAL A N 1
ATOM 680 C CA . VAL A 1 90 ? -7.371 2.148 2.633 1.00 79.88 90 VAL A CA 1
ATOM 681 C C . VAL A 1 90 ? -7.480 0.879 1.796 1.00 79.88 90 VAL A C 1
ATOM 683 O O . VAL A 1 90 ? -7.045 -0.184 2.227 1.00 79.88 90 VAL A O 1
ATOM 686 N N . LEU A 1 91 ? -8.030 0.990 0.588 1.00 85.62 91 LEU A N 1
ATOM 687 C CA . LEU A 1 91 ? -7.987 -0.071 -0.416 1.00 85.62 91 LEU A CA 1
ATOM 688 C C . LEU A 1 91 ? -6.758 0.113 -1.296 1.00 85.62 91 LEU A C 1
ATOM 690 O O . LEU A 1 91 ? -6.538 1.203 -1.827 1.00 85.62 91 LEU A O 1
ATOM 694 N N . VAL A 1 92 ? -5.999 -0.964 -1.478 1.00 86.31 92 VAL A N 1
ATOM 695 C CA . VAL A 1 92 ? -4.879 -1.029 -2.419 1.00 86.31 92 VAL A CA 1
ATOM 696 C C . VAL A 1 92 ? -5.263 -1.956 -3.565 1.00 86.31 92 VAL A C 1
ATOM 698 O O . VAL A 1 92 ? -5.778 -3.048 -3.345 1.00 86.31 92 VAL A O 1
ATOM 701 N N . CYS A 1 93 ? -5.032 -1.522 -4.800 1.00 89.88 93 CYS A N 1
ATOM 702 C CA . CYS A 1 93 ? -5.331 -2.310 -5.991 1.00 89.88 93 CYS A CA 1
ATOM 703 C C . CYS A 1 93 ? -4.187 -2.238 -6.990 1.00 89.88 93 CYS A C 1
ATOM 705 O O . CYS A 1 93 ? -3.657 -1.157 -7.270 1.00 89.88 93 CYS A O 1
ATOM 707 N N . ARG A 1 94 ? -3.856 -3.373 -7.600 1.00 92.50 94 ARG A N 1
ATOM 708 C CA . ARG A 1 94 ? -3.051 -3.399 -8.817 1.00 92.50 94 ARG A CA 1
ATOM 709 C C . ARG A 1 94 ? -3.907 -2.941 -9.991 1.00 92.50 94 ARG A C 1
ATOM 711 O O . ARG A 1 94 ? -4.969 -3.493 -10.258 1.00 92.50 94 ARG A O 1
ATOM 718 N N . VAL A 1 95 ? -3.435 -1.927 -10.706 1.00 91.38 95 VAL A N 1
ATOM 719 C CA . VAL A 1 95 ? -4.139 -1.326 -11.853 1.00 91.38 95 VAL A CA 1
ATOM 720 C C . VAL A 1 95 ? -3.456 -1.618 -13.188 1.00 91.38 95 VAL A C 1
ATOM 722 O O . VAL A 1 95 ? -3.976 -1.260 -14.240 1.00 91.38 95 VAL A O 1
ATOM 725 N N . GLY A 1 96 ? -2.297 -2.275 -13.168 1.00 89.81 96 GLY A N 1
ATOM 726 C CA . GLY A 1 96 ? -1.600 -2.705 -14.372 1.00 89.81 96 GLY A CA 1
ATOM 727 C C . GLY A 1 96 ? -0.180 -3.173 -14.094 1.00 89.81 96 GLY A C 1
ATOM 728 O O . GLY A 1 96 ? 0.242 -3.268 -12.941 1.00 89.81 96 GLY A O 1
ATOM 729 N N . ASP A 1 97 ? 0.555 -3.420 -15.175 1.00 87.19 97 ASP A N 1
ATOM 730 C CA . ASP A 1 97 ? 1.948 -3.856 -15.166 1.00 87.19 97 ASP A CA 1
ATOM 731 C C . ASP A 1 97 ? 2.782 -3.046 -16.155 1.00 87.19 97 ASP A C 1
ATOM 733 O O . ASP A 1 97 ? 2.332 -2.720 -17.250 1.00 87.19 97 ASP A O 1
ATOM 737 N N . SER A 1 98 ? 4.022 -2.734 -15.781 1.00 76.94 98 SER A N 1
ATOM 738 C CA . SER A 1 98 ? 4.990 -2.047 -16.636 1.00 76.94 98 SER A CA 1
ATOM 739 C C . SER A 1 98 ? 6.360 -2.698 -16.498 1.00 76.94 98 SER A C 1
ATOM 741 O O . SER A 1 98 ? 6.921 -2.695 -15.408 1.00 76.94 98 SER A O 1
ATOM 743 N N . HIS A 1 99 ? 6.899 -3.258 -17.590 1.00 68.62 99 HIS A N 1
ATOM 744 C CA . HIS A 1 99 ? 8.277 -3.773 -17.699 1.00 68.62 99 HIS A CA 1
ATOM 745 C C . HIS A 1 99 ? 8.803 -4.464 -16.418 1.00 68.62 99 HIS A C 1
ATOM 747 O O . HIS A 1 99 ? 9.841 -4.083 -15.883 1.00 68.62 99 HIS A O 1
ATOM 753 N N . ALA A 1 100 ? 8.064 -5.465 -15.918 1.00 68.00 100 ALA A N 1
ATOM 754 C CA . ALA A 1 100 ? 8.347 -6.245 -14.699 1.00 68.00 100 ALA A CA 1
ATOM 755 C C . ALA A 1 100 ? 8.041 -5.582 -13.335 1.00 68.00 100 ALA A C 1
ATOM 757 O O . ALA A 1 100 ? 8.425 -6.108 -12.292 1.00 68.00 100 ALA A O 1
ATOM 758 N N . CYS A 1 101 ? 7.316 -4.466 -13.313 1.00 77.94 101 CYS A N 1
ATOM 759 C CA . CYS A 1 101 ? 6.858 -3.786 -12.102 1.00 77.94 101 CYS A CA 1
ATOM 760 C C . CYS A 1 101 ? 5.328 -3.666 -12.091 1.00 77.94 101 CYS A C 1
ATOM 762 O O . CYS A 1 101 ? 4.733 -3.257 -13.086 1.00 77.94 101 CYS A O 1
ATOM 764 N N . GLY A 1 102 ? 4.702 -3.974 -10.953 1.00 88.38 102 GLY A N 1
ATOM 765 C CA . GLY A 1 102 ? 3.278 -3.706 -10.749 1.00 88.38 102 GLY A CA 1
ATOM 766 C C . GLY A 1 102 ? 3.006 -2.207 -10.637 1.00 88.38 102 GLY A C 1
ATOM 767 O O . GLY A 1 102 ? 3.777 -1.480 -9.999 1.00 88.38 102 GLY A O 1
ATOM 768 N N . VAL A 1 103 ? 1.914 -1.767 -11.254 1.00 92.31 103 VAL A N 1
ATOM 769 C CA . VAL A 1 103 ? 1.337 -0.429 -11.111 1.00 92.31 103 VAL A CA 1
ATOM 770 C C . VAL A 1 103 ? 0.180 -0.523 -10.124 1.00 92.31 103 VAL A C 1
ATOM 772 O O . VAL A 1 103 ? -0.704 -1.367 -10.267 1.00 92.31 103 VAL A O 1
ATOM 775 N N . TRP A 1 104 ? 0.192 0.345 -9.125 1.00 93.88 104 TRP A N 1
ATOM 776 C CA . TRP A 1 104 ? -0.669 0.293 -7.951 1.00 93.88 104 TRP A CA 1
ATOM 777 C C . TRP A 1 104 ? -1.470 1.578 -7.812 1.00 93.88 104 TRP A C 1
ATOM 779 O O . TRP A 1 104 ? -1.018 2.639 -8.218 1.00 93.88 104 TRP A O 1
ATOM 789 N N . SER A 1 105 ? -2.643 1.489 -7.208 1.00 92.19 105 SER A N 1
ATOM 790 C CA . SER A 1 105 ? -3.410 2.628 -6.714 1.00 92.19 105 SER A CA 1
ATOM 791 C C . SER A 1 105 ? -3.810 2.335 -5.274 1.00 92.19 105 SER A C 1
ATOM 793 O O . SER A 1 105 ? -4.1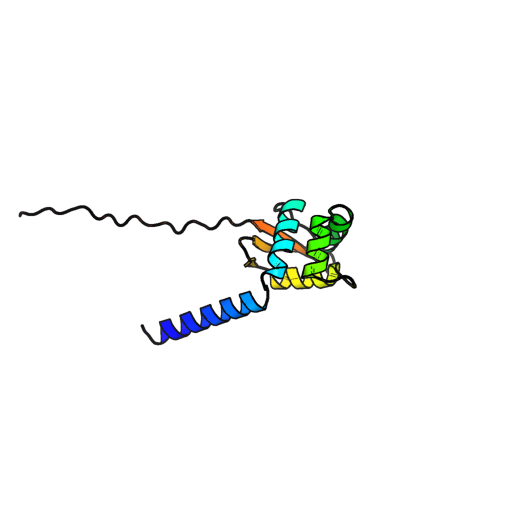22 1.193 -4.934 1.00 92.19 105 SER A O 1
ATOM 795 N N . ALA A 1 106 ? -3.780 3.357 -4.425 1.00 87.88 106 ALA A N 1
ATOM 796 C CA . ALA A 1 106 ? -4.263 3.288 -3.054 1.00 87.88 106 ALA A CA 1
ATOM 797 C C . ALA A 1 106 ? -5.339 4.358 -2.865 1.00 87.88 106 ALA A C 1
ATOM 799 O O . ALA A 1 106 ? -5.222 5.466 -3.388 1.00 87.88 106 ALA A O 1
ATOM 800 N N . LYS A 1 107 ? -6.411 4.046 -2.137 1.00 87.69 107 LYS A N 1
ATOM 801 C CA . LYS A 1 107 ? -7.525 4.977 -1.945 1.00 87.69 107 LYS A CA 1
ATOM 802 C C . LYS A 1 107 ? -8.160 4.827 -0.573 1.00 87.69 107 LYS A C 1
ATOM 804 O O . LYS A 1 107 ? -8.412 3.715 -0.123 1.00 87.69 107 LYS A O 1
ATOM 809 N N . LEU A 1 108 ? -8.500 5.957 0.045 1.00 83.62 108 LEU A N 1
ATOM 810 C CA . LEU A 1 108 ? -9.348 5.979 1.233 1.00 83.62 108 LEU A CA 1
ATOM 811 C C . LEU A 1 108 ? -10.773 5.541 0.876 1.00 83.62 108 LEU A C 1
ATOM 813 O O . LEU A 1 108 ? -11.449 6.165 0.053 1.00 83.62 108 LEU A O 1
ATOM 817 N N . ILE A 1 109 ? -11.230 4.483 1.528 1.00 78.56 109 ILE A N 1
ATOM 818 C CA . ILE A 1 109 ? -12.623 4.071 1.574 1.00 78.56 109 ILE A CA 1
ATOM 819 C C . ILE A 1 109 ? -13.157 4.540 2.919 1.00 78.56 109 ILE A C 1
ATOM 821 O O . ILE A 1 109 ? -12.811 4.001 3.969 1.00 78.56 109 ILE A O 1
ATOM 825 N N . LEU A 1 110 ? -13.990 5.581 2.889 1.00 60.53 110 LEU A N 1
ATOM 826 C CA . LEU A 1 110 ? -14.763 5.952 4.068 1.00 60.53 110 LEU A CA 1
ATOM 827 C C . LEU A 1 110 ? -15.597 4.735 4.484 1.00 60.53 110 LEU A C 1
ATOM 829 O O . LEU A 1 110 ? -16.162 4.087 3.595 1.00 60.53 110 LEU A O 1
ATOM 833 N N . PRO A 1 111 ? -15.697 4.415 5.788 1.00 52.41 111 PRO A N 1
ATOM 834 C CA . PRO A 1 111 ? -16.605 3.373 6.229 1.00 52.41 111 PRO A CA 1
ATOM 835 C C . PRO A 1 111 ? -17.981 3.723 5.674 1.00 52.41 111 PRO A C 1
ATOM 837 O O . PRO A 1 111 ? -18.527 4.791 5.961 1.00 52.41 111 PRO A O 1
ATOM 840 N N . VAL A 1 112 ? -18.518 2.850 4.821 1.00 46.38 112 VAL A N 1
ATOM 841 C CA . VAL A 1 112 ? -19.929 2.923 4.463 1.00 46.38 112 VAL A CA 1
ATOM 842 C C . VAL A 1 112 ? -20.638 2.757 5.794 1.00 46.38 112 VAL A C 1
ATOM 844 O O . VAL A 1 112 ? -20.582 1.676 6.379 1.00 46.38 112 VAL A O 1
ATOM 847 N N . ALA A 1 113 ? -21.210 3.843 6.322 1.00 40.97 113 ALA A N 1
ATOM 848 C CA . ALA A 1 113 ? -22.034 3.762 7.514 1.00 40.97 113 ALA A CA 1
ATOM 849 C C . ALA A 1 113 ? -23.008 2.600 7.282 1.00 40.97 113 ALA A C 1
ATOM 851 O O . ALA A 1 113 ? -23.646 2.582 6.218 1.00 40.97 113 ALA A O 1
ATOM 852 N N . PRO A 1 114 ? -23.094 1.604 8.187 1.00 43.06 114 PRO A N 1
ATOM 853 C CA . PRO A 1 114 ? -24.104 0.576 8.039 1.00 43.06 114 PRO A CA 1
ATOM 854 C C . PRO A 1 114 ? -25.421 1.328 7.907 1.00 43.06 114 PRO A C 1
ATOM 856 O O . PRO A 1 114 ? -25.748 2.159 8.758 1.00 43.06 114 PRO A O 1
ATOM 859 N N . ARG A 1 115 ? -26.126 1.133 6.787 1.00 42.59 115 ARG A N 1
ATOM 860 C CA . ARG A 1 115 ? -27.477 1.660 6.635 1.00 42.59 115 ARG A CA 1
ATOM 861 C C . ARG A 1 115 ? -28.276 1.030 7.766 1.00 42.59 115 ARG A C 1
ATOM 863 O O . ARG A 1 115 ? -28.713 -0.110 7.649 1.00 42.59 115 ARG A O 1
ATOM 870 N N . LEU A 1 116 ? -28.420 1.759 8.871 1.00 45.09 116 LEU A N 1
ATOM 871 C CA . LEU A 1 116 ? -29.451 1.526 9.859 1.00 45.09 116 LEU A CA 1
ATOM 872 C C . LEU A 1 116 ? -30.749 1.686 9.076 1.00 45.09 116 LEU A C 1
ATOM 874 O O . LEU A 1 116 ? -31.237 2.797 8.877 1.00 45.09 116 LEU A O 1
ATOM 878 N N . HIS A 1 117 ? -31.260 0.580 8.537 1.00 44.91 117 HIS A N 1
ATOM 879 C CA . HIS A 1 117 ? -32.657 0.513 8.169 1.00 44.91 117 HIS A CA 1
ATOM 880 C C . HIS A 1 117 ? -33.404 0.801 9.463 1.00 44.91 117 HIS A C 1
ATOM 882 O O . HIS A 1 117 ? -33.414 -0.015 10.384 1.00 44.91 117 HIS A O 1
ATOM 888 N N . ALA A 1 118 ? -33.916 2.027 9.553 1.00 47.03 118 ALA A N 1
ATOM 889 C CA . ALA A 1 118 ? -34.799 2.451 10.610 1.00 47.03 118 ALA A CA 1
ATOM 890 C C . ALA A 1 118 ? -35.881 1.381 10.742 1.00 47.03 118 ALA A C 1
ATOM 892 O O . ALA A 1 118 ? -36.640 1.126 9.806 1.00 47.03 118 ALA A O 1
ATOM 893 N N . VAL A 1 119 ? -35.903 0.725 11.899 1.00 48.75 119 VAL A N 1
ATOM 894 C CA . VAL A 1 119 ? -37.042 -0.068 12.331 1.00 48.75 119 VAL A CA 1
ATOM 895 C C . VAL A 1 119 ? -38.225 0.893 12.326 1.00 48.75 119 VAL A C 1
ATOM 897 O O . VAL A 1 119 ? -38.315 1.774 13.180 1.00 48.75 119 VAL A O 1
ATOM 900 N N . GLN A 1 120 ? -39.114 0.766 11.341 1.00 46.31 120 GLN A N 1
ATOM 901 C CA . GLN A 1 120 ? -40.438 1.365 11.426 1.00 46.31 120 GLN A CA 1
ATOM 902 C C . GLN A 1 120 ? -41.223 0.578 12.480 1.00 46.31 120 GLN A C 1
ATOM 904 O O . GLN A 1 120 ? -41.984 -0.334 12.177 1.00 46.31 120 GLN A O 1
ATOM 909 N N . HIS A 1 121 ? -41.010 0.929 13.747 1.00 51.34 121 HIS A N 1
ATOM 910 C CA . HIS A 1 121 ? -42.050 0.794 14.751 1.00 51.34 121 HIS A CA 1
ATOM 911 C C . HIS A 1 121 ? -43.073 1.900 14.492 1.00 51.34 121 HIS A C 1
ATOM 913 O O . HIS A 1 121 ? -42.747 3.081 14.592 1.00 51.34 121 HIS A O 1
ATOM 919 N N . GLY A 1 122 ? -44.307 1.522 14.170 1.00 43.62 122 GLY A N 1
ATOM 920 C CA . GLY A 1 122 ? -45.426 2.459 14.158 1.00 43.62 122 GLY A CA 1
ATOM 921 C C . GLY A 1 122 ? -46.576 1.990 13.285 1.00 43.62 122 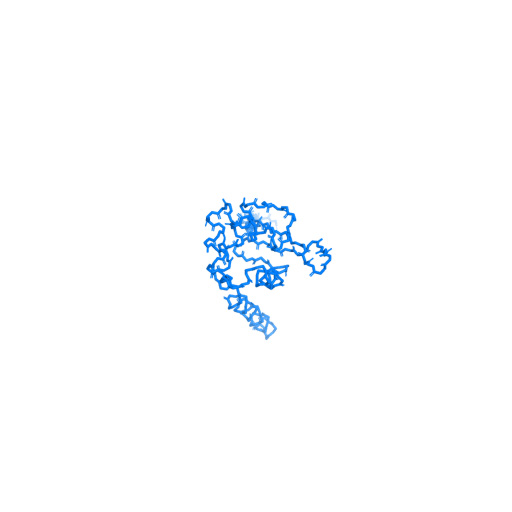GLY A C 1
ATOM 922 O O . GLY A 1 122 ? -46.563 2.220 12.082 1.00 43.62 122 GLY A O 1
ATOM 923 N N . GLY A 1 123 ? -47.579 1.362 13.901 1.00 41.16 123 GLY A N 1
ATOM 924 C CA . GLY A 1 123 ? -48.826 1.049 13.212 1.00 41.16 123 GLY A CA 1
ATOM 925 C C . GLY A 1 123 ? -49.746 0.073 13.934 1.00 41.16 123 GLY A C 1
ATOM 926 O O . GLY A 1 123 ? -50.207 -0.881 13.324 1.00 41.16 123 GLY A O 1
ATOM 927 N N . THR A 1 124 ? -50.029 0.291 15.220 1.00 53.06 124 THR A N 1
ATOM 928 C CA . THR A 1 124 ? -51.307 -0.144 15.800 1.00 53.06 124 THR A CA 1
ATOM 929 C C . THR A 1 124 ? -52.449 0.366 14.924 1.00 53.06 124 THR A C 1
ATOM 931 O O . THR A 1 124 ? -52.577 1.578 14.761 1.00 53.06 124 THR A O 1
ATOM 934 N N . ASN A 1 125 ? -53.304 -0.526 14.424 1.00 50.88 125 ASN A N 1
ATOM 935 C CA . ASN A 1 125 ? -54.716 -0.197 14.305 1.00 50.88 125 ASN A CA 1
ATOM 936 C C . ASN A 1 125 ? -55.584 -1.423 14.593 1.00 50.88 125 ASN A C 1
ATOM 938 O O . ASN A 1 125 ? -55.532 -2.447 13.918 1.00 50.88 125 ASN A O 1
ATOM 942 N N . ASP A 1 126 ? -56.330 -1.245 15.671 1.00 56.78 126 ASP A N 1
ATOM 943 C CA . ASP A 1 126 ? -57.464 -2.004 16.164 1.00 56.78 126 ASP A CA 1
ATOM 944 C C . ASP A 1 126 ? -58.657 -1.835 15.191 1.00 56.78 126 ASP A C 1
ATOM 946 O O . ASP A 1 126 ? -58.830 -0.760 14.615 1.00 56.78 126 ASP A O 1
ATOM 950 N N . ARG A 1 127 ? -59.521 -2.860 15.131 1.00 50.84 127 ARG A N 1
ATOM 951 C CA . ARG A 1 127 ? -60.923 -2.895 14.633 1.00 50.84 127 ARG A CA 1
ATOM 952 C C . ARG A 1 127 ? -61.205 -3.136 13.144 1.00 50.84 127 ARG A C 1
ATOM 954 O O . ARG A 1 127 ? -61.166 -2.229 12.316 1.00 50.84 127 ARG A O 1
ATOM 961 N N . GLY A 1 128 ? -61.695 -4.352 12.902 1.00 45.50 128 GLY A N 1
ATOM 962 C CA . GLY A 1 128 ? -62.628 -4.756 11.851 1.00 45.50 128 GLY A CA 1
ATOM 963 C C . GLY A 1 128 ? -63.279 -6.063 12.267 1.00 45.50 128 GLY A C 1
ATOM 964 O O . GLY A 1 128 ? -62.544 -7.071 12.256 1.00 45.50 128 GLY A O 1
#